Protein AF-A0A8H9MXB7-F1 (afdb_monomer_lite)

Sequence (179 aa):
MYMSFLITLLVIATSSWVAYDALKNKMGNPKSDSPTPFKIAFGCLVLWVLIFPYYLFKRSKFIESAKQVPMEEKPEKGFIYAFVLLSTLFIGLSLRQVVVGDLPKCDSTEVVELVKSIASENSVNEFAFSGAVQKAYDTASETRFCRVEWSSQYDSGILNFKVEWYSDAKERFFVEFMQ

Secondary structure (DSSP, 8-state):
-HHHHHHHHHHHHHHHHHHHHHHHTT---TTSSPPPHHHHHHHHHHSHHHHHHHHHHHHHHHHHHHHHS---SPPPHHHHHHHHHHHHHHHHHHHHHHHH-PPPPTTSHHHHHHHHHHHHHT-SS--EEEEEEEEEEETTTTEEEEEEEEE-SS-EEEEEEEEEESSTT-S-EEEEE--

Organism: Vibrio parahaemolyticus (NCBI:txid670)

Foldseek 3Di:
DVVLLVVLVVLLVLLVVQLVLCVVLQFPDPVFPANHSLVLSVCCNPVVVPSSVVCVVCVVVNSVRCVVPGHPDDDDVVSVVVSVVVSVVSNVVVVCDVVLDQFDAQPDPVNVVQVLVVVVVVDPFRKDKDDKDWPDADPVQRKTWIKIWIDTPPDIDIWIKIKHQPDPSNPDIHIGTDD

Radius of gyration: 26.71 Å; chains: 1; bounding box: 58×26×72 Å

pLDDT: mean 88.19, std 8.14, range [58.0, 97.62]

Structure (mmCIF, N/CA/C/O backbone):
data_AF-A0A8H9MXB7-F1
#
_entry.id   AF-A0A8H9MXB7-F1
#
loop_
_atom_site.group_PDB
_atom_site.id
_atom_site.type_symbol
_atom_site.label_atom_id
_atom_site.label_alt_id
_atom_site.label_comp_id
_atom_site.label_asym_id
_atom_site.label_entity_id
_atom_site.label_seq_id
_atom_site.pdbx_PDB_ins_code
_atom_site.Cartn_x
_atom_site.Cartn_y
_atom_site.Cartn_z
_atom_site.occupancy
_atom_site.B_iso_or_equiv
_atom_site.auth_seq_id
_atom_site.auth_comp_id
_atom_site.auth_asym_id
_atom_site.auth_atom_id
_atom_site.pdbx_PDB_model_num
ATOM 1 N N . MET A 1 1 ? 6.479 3.118 -4.506 1.00 58.00 1 MET A N 1
ATOM 2 C CA . MET A 1 1 ? 7.018 2.037 -3.655 1.00 58.00 1 MET A CA 1
ATOM 3 C C . MET A 1 1 ? 6.985 2.353 -2.152 1.00 58.00 1 MET A C 1
ATOM 5 O O . MET A 1 1 ? 6.139 1.796 -1.467 1.00 58.00 1 MET A O 1
ATOM 9 N N . TYR A 1 2 ? 7.781 3.300 -1.627 1.00 75.69 2 TYR A N 1
ATOM 10 C CA . TYR A 1 2 ? 7.730 3.675 -0.195 1.00 75.69 2 TYR A CA 1
ATOM 11 C C . TYR A 1 2 ? 6.377 4.222 0.256 1.00 75.69 2 TYR A C 1
ATOM 13 O O . TYR A 1 2 ? 5.948 3.956 1.370 1.00 75.69 2 TYR A O 1
ATOM 21 N N . MET A 1 3 ? 5.682 4.957 -0.615 1.00 81.44 3 MET A N 1
ATOM 22 C CA . MET A 1 3 ? 4.405 5.579 -0.270 1.00 81.44 3 MET A CA 1
ATOM 23 C C . MET A 1 3 ? 3.352 4.550 0.174 1.00 81.44 3 MET A C 1
ATOM 25 O O . MET A 1 3 ? 2.735 4.746 1.212 1.00 81.44 3 MET A O 1
ATOM 29 N N . SER A 1 4 ? 3.202 3.423 -0.531 1.00 83.56 4 SER A N 1
ATOM 30 C CA . SER A 1 4 ? 2.262 2.350 -0.159 1.00 83.56 4 SER A CA 1
ATOM 31 C C . SER A 1 4 ? 2.625 1.689 1.174 1.00 83.56 4 SER A C 1
ATOM 33 O O . SER A 1 4 ? 1.750 1.415 1.995 1.00 83.56 4 SER A O 1
ATOM 35 N N . PHE A 1 5 ? 3.920 1.477 1.425 1.00 87.69 5 PHE A N 1
ATOM 36 C CA . PHE A 1 5 ? 4.412 0.945 2.696 1.00 87.69 5 PHE A CA 1
ATOM 37 C C . PHE A 1 5 ? 4.183 1.927 3.857 1.00 87.69 5 PHE A C 1
ATOM 39 O O . PHE A 1 5 ? 3.650 1.542 4.894 1.00 87.69 5 PHE A O 1
ATOM 46 N N . LEU A 1 6 ? 4.489 3.214 3.664 1.00 91.12 6 LEU A N 1
ATOM 47 C CA . LEU A 1 6 ? 4.242 4.275 4.646 1.00 91.12 6 LEU A CA 1
ATOM 48 C C . LEU A 1 6 ? 2.748 4.457 4.934 1.00 91.12 6 LEU A C 1
ATOM 50 O O . LEU A 1 6 ? 2.367 4.592 6.095 1.00 91.12 6 LEU A O 1
ATOM 54 N N . ILE A 1 7 ? 1.898 4.411 3.902 1.00 92.81 7 ILE A N 1
ATOM 55 C CA . ILE A 1 7 ? 0.437 4.426 4.061 1.00 92.81 7 ILE A CA 1
ATOM 56 C C . ILE A 1 7 ? -0.004 3.220 4.892 1.00 92.81 7 ILE A C 1
ATOM 58 O O . ILE A 1 7 ? -0.779 3.385 5.827 1.00 92.81 7 ILE A O 1
ATOM 62 N N . THR A 1 8 ? 0.525 2.027 4.619 1.00 94.31 8 THR A N 1
ATOM 63 C CA . THR A 1 8 ? 0.185 0.812 5.377 1.00 94.31 8 THR A CA 1
ATOM 64 C C . THR A 1 8 ? 0.565 0.938 6.852 1.00 94.31 8 THR A C 1
ATOM 66 O O . THR A 1 8 ? -0.257 0.659 7.726 1.00 94.31 8 THR A O 1
ATOM 69 N N . LEU A 1 9 ? 1.768 1.439 7.154 1.00 95.06 9 LEU A N 1
ATOM 70 C CA . LEU A 1 9 ? 2.183 1.715 8.532 1.00 95.06 9 LEU A CA 1
ATOM 71 C C . LEU A 1 9 ? 1.274 2.748 9.207 1.00 95.06 9 LEU A C 1
ATOM 73 O O . LEU A 1 9 ? 0.889 2.565 10.361 1.00 95.06 9 LEU A O 1
ATOM 77 N N . LEU A 1 10 ? 0.893 3.806 8.490 1.00 96.62 10 LEU A N 1
ATOM 78 C CA . LEU A 1 10 ? -0.006 4.839 8.996 1.00 96.62 10 LEU A CA 1
ATOM 79 C C . LEU A 1 10 ? -1.408 4.288 9.290 1.00 96.62 10 LEU A C 1
ATOM 81 O O . LEU A 1 10 ? -1.974 4.581 10.346 1.00 96.62 10 LEU A O 1
ATOM 85 N N . VAL A 1 11 ? -1.959 3.453 8.408 1.00 97.06 11 VAL A N 1
ATOM 86 C CA . VAL A 1 11 ? -3.256 2.788 8.606 1.00 97.06 11 VAL A CA 1
ATOM 87 C C . VAL A 1 11 ? -3.211 1.884 9.839 1.00 97.06 11 VAL A C 1
ATOM 89 O O . VAL A 1 11 ? -4.106 1.955 10.682 1.00 97.06 11 VAL A O 1
ATOM 92 N N . ILE A 1 12 ? -2.156 1.083 10.005 1.00 96.81 12 ILE A N 1
ATOM 93 C CA . ILE A 1 12 ? -2.002 0.196 11.168 1.00 96.81 12 ILE A CA 1
ATOM 94 C C . ILE A 1 12 ? -1.828 1.006 12.456 1.00 96.81 12 ILE A C 1
ATOM 96 O O . ILE A 1 12 ? -2.475 0.703 13.461 1.00 96.81 12 ILE A O 1
ATOM 100 N N . ALA A 1 13 ? -1.003 2.056 12.438 1.00 97.25 13 ALA A N 1
ATOM 101 C CA . ALA A 1 13 ? -0.766 2.914 13.595 1.00 97.25 13 ALA A CA 1
ATOM 102 C C . ALA A 1 13 ? -2.050 3.629 14.038 1.00 97.25 13 ALA A C 1
ATOM 104 O O . ALA A 1 13 ? -2.403 3.597 15.216 1.00 97.25 13 ALA A O 1
ATOM 105 N N . THR A 1 14 ? -2.792 4.217 13.096 1.00 97.44 14 THR A N 1
ATOM 106 C CA . THR A 1 14 ? -4.061 4.902 13.389 1.00 97.44 14 THR A CA 1
ATOM 107 C C . THR A 1 14 ? -5.153 3.928 13.829 1.00 97.44 14 THR A C 1
ATOM 109 O O . THR A 1 14 ? -5.872 4.220 14.781 1.00 97.44 14 THR A O 1
ATOM 112 N N . SER A 1 15 ? -5.235 2.734 13.239 1.00 97.12 15 SER A N 1
ATOM 113 C CA . SER A 1 15 ? -6.176 1.688 13.674 1.00 97.12 15 SER A CA 1
ATOM 114 C C . SER A 1 15 ? -5.852 1.171 15.080 1.00 97.12 15 SER A C 1
ATOM 116 O O . SER A 1 15 ? -6.748 1.007 15.908 1.00 97.12 15 SER A O 1
ATOM 118 N N . SER A 1 16 ? -4.566 0.985 15.389 1.00 96.38 16 SER A N 1
ATOM 119 C CA . SER A 1 16 ? -4.102 0.602 16.730 1.00 96.38 16 SER A CA 1
ATOM 120 C C . SER A 1 16 ? -4.376 1.703 17.754 1.00 96.38 16 SER A C 1
ATOM 122 O O . SER A 1 16 ? -4.806 1.425 18.874 1.00 96.38 16 SER A O 1
ATOM 124 N N . TRP A 1 17 ? -4.192 2.965 17.360 1.00 97.62 17 TRP A N 1
ATOM 125 C CA . TRP A 1 17 ? -4.550 4.115 18.182 1.00 97.62 17 TRP A CA 1
ATOM 126 C C . TRP A 1 17 ? -6.052 4.155 18.480 1.00 97.62 17 TRP A C 1
ATOM 128 O O . TRP A 1 17 ? -6.421 4.390 19.626 1.00 97.62 17 TRP A O 1
ATOM 138 N N . VAL A 1 18 ? -6.916 3.851 17.505 1.00 96.88 18 VAL A N 1
ATOM 139 C CA . VAL A 1 18 ? -8.369 3.737 17.724 1.00 96.88 18 VAL A CA 1
ATOM 140 C C . VAL A 1 18 ? -8.694 2.639 18.742 1.00 96.88 18 VAL A C 1
ATOM 142 O O . VAL A 1 18 ? -9.496 2.876 19.645 1.00 96.88 18 VAL A O 1
ATOM 145 N N . ALA A 1 19 ? -8.052 1.467 18.661 1.00 95.06 19 ALA A N 1
ATOM 146 C CA . ALA A 1 19 ? -8.237 0.410 19.662 1.00 95.06 19 ALA A CA 1
ATOM 147 C C . ALA A 1 19 ? -7.839 0.890 21.066 1.00 95.06 19 ALA A C 1
ATOM 149 O O . ALA A 1 19 ? -8.589 0.710 22.025 1.00 95.06 19 ALA A O 1
ATOM 150 N N . TYR A 1 20 ? -6.673 1.531 21.183 1.00 95.44 20 TYR A N 1
ATOM 151 C CA . TYR A 1 20 ? -6.184 2.087 22.442 1.00 95.44 20 TYR A CA 1
ATOM 152 C C . TYR A 1 20 ? -7.113 3.176 22.998 1.00 95.44 20 TYR A C 1
ATOM 154 O O . TYR A 1 20 ? -7.439 3.156 24.184 1.00 95.44 20 TYR A O 1
ATOM 162 N N . ASP A 1 21 ? -7.574 4.101 22.157 1.00 95.94 21 ASP A N 1
ATOM 163 C CA . ASP A 1 21 ? -8.487 5.179 22.540 1.00 95.94 21 ASP A CA 1
ATOM 164 C C . ASP A 1 21 ? -9.830 4.621 23.029 1.00 95.94 21 ASP A C 1
ATOM 166 O O . ASP A 1 21 ? -10.322 5.022 24.085 1.00 95.94 21 ASP A O 1
ATOM 170 N N . ALA A 1 22 ? -10.390 3.633 22.331 1.00 93.81 22 ALA A N 1
ATOM 171 C CA . ALA A 1 22 ? -11.630 2.984 22.735 1.00 93.81 22 ALA A CA 1
ATOM 172 C C . ALA A 1 22 ? -11.479 2.193 24.052 1.00 93.81 22 ALA A C 1
ATOM 174 O O . ALA A 1 22 ? -12.348 2.286 24.921 1.00 93.81 22 ALA A O 1
ATOM 175 N N . LEU A 1 23 ? -10.356 1.487 24.253 1.00 92.75 23 LEU A N 1
ATOM 176 C CA . LEU A 1 23 ? -10.046 0.798 25.515 1.00 92.75 23 LEU A CA 1
ATOM 177 C C . LEU A 1 23 ? -9.873 1.781 26.679 1.00 92.75 23 LEU A C 1
ATOM 179 O O . LEU A 1 23 ? -10.446 1.580 27.749 1.00 92.75 23 LEU A O 1
ATOM 183 N N . LYS A 1 24 ? -9.125 2.870 26.470 1.00 94.12 24 LYS A N 1
ATOM 184 C CA . LYS A 1 24 ? -8.892 3.911 27.481 1.00 94.12 24 LYS A CA 1
ATOM 185 C C . LYS A 1 24 ? -10.199 4.563 27.938 1.00 94.12 24 LYS A C 1
ATOM 187 O O . LYS A 1 24 ? -10.345 4.878 29.116 1.00 94.12 24 LYS A O 1
ATOM 192 N N . ASN A 1 25 ? -11.146 4.745 27.020 1.00 93.44 25 ASN A N 1
ATOM 193 C CA . ASN A 1 25 ? -12.459 5.323 27.305 1.00 93.44 25 ASN A CA 1
ATOM 194 C C . ASN A 1 25 ? -13.533 4.277 27.661 1.00 93.44 25 ASN A C 1
ATOM 196 O O . ASN A 1 25 ? -14.700 4.639 27.769 1.00 93.44 25 ASN A O 1
ATOM 200 N N . LYS A 1 26 ? -13.158 3.003 27.865 1.00 91.94 26 LYS A N 1
ATOM 201 C CA . LYS A 1 26 ? -14.065 1.900 28.241 1.00 91.94 26 LYS A CA 1
ATOM 202 C C . LYS A 1 26 ? -15.272 1.732 27.298 1.00 91.94 26 LYS A C 1
ATOM 204 O O . LYS A 1 26 ? -16.373 1.427 27.756 1.00 91.94 26 LYS A O 1
ATOM 209 N N . MET A 1 27 ? -15.078 1.941 25.994 1.00 91.31 27 MET A N 1
ATOM 210 C CA . MET A 1 27 ? -16.113 1.721 24.973 1.00 91.31 27 MET A CA 1
ATOM 211 C C . MET A 1 27 ? -16.386 0.230 24.767 1.00 91.31 27 MET A C 1
ATOM 213 O O . MET A 1 27 ? -15.499 -0.585 25.005 1.00 91.31 27 MET A O 1
ATOM 217 N N . GLY A 1 28 ? -17.566 -0.115 24.245 1.00 87.88 28 GLY A N 1
ATOM 218 C CA . GLY A 1 28 ? -17.892 -1.473 23.802 1.00 87.88 28 GLY A CA 1
ATOM 219 C C . GLY A 1 28 ? -18.852 -2.249 24.694 1.00 87.88 28 GLY A C 1
ATOM 220 O O . GLY A 1 28 ? -18.989 -3.457 24.504 1.00 87.88 28 GLY A O 1
ATOM 221 N N . ASN A 1 29 ? -19.523 -1.586 25.642 1.00 87.69 29 ASN A N 1
ATOM 222 C CA . ASN A 1 29 ? -20.590 -2.222 26.408 1.00 87.69 29 ASN A CA 1
ATOM 223 C C . ASN A 1 29 ? -21.800 -2.497 25.486 1.00 87.69 29 ASN A C 1
ATOM 225 O O . ASN A 1 29 ? -22.272 -1.547 24.856 1.00 87.69 29 ASN A O 1
ATOM 229 N N . PRO A 1 30 ? -22.351 -3.729 25.434 1.00 84.31 30 PRO A N 1
ATOM 230 C CA . PRO A 1 30 ? -23.501 -4.068 24.584 1.00 84.31 30 PRO A CA 1
ATOM 231 C C . PRO A 1 30 ? -24.767 -3.240 24.844 1.00 84.31 30 PRO A C 1
ATOM 233 O O . PRO A 1 30 ? -25.632 -3.155 23.978 1.00 84.31 30 PRO A O 1
ATOM 236 N N . LYS A 1 31 ? -24.892 -2.642 26.036 1.00 84.81 31 LYS A N 1
ATOM 237 C CA . LYS A 1 31 ? -26.008 -1.763 26.421 1.00 84.81 31 LYS A CA 1
ATOM 238 C C . LYS A 1 31 ? -25.766 -0.288 26.070 1.00 84.81 31 LYS A C 1
ATOM 240 O O . LYS A 1 31 ? -26.622 0.545 26.348 1.00 84.81 31 LYS A O 1
ATOM 245 N N . SER A 1 32 ? -24.607 0.044 25.502 1.00 85.69 32 SER A N 1
ATOM 246 C CA . SER A 1 32 ? -24.237 1.394 25.066 1.00 85.69 32 SER A CA 1
ATOM 247 C C . SER A 1 32 ? -24.181 1.472 23.539 1.00 85.69 32 SER A C 1
ATOM 249 O O . SER A 1 32 ? -23.795 0.505 22.890 1.00 85.69 32 SER A O 1
ATOM 251 N N . ASP A 1 33 ? -24.452 2.644 22.962 1.00 86.50 33 ASP A N 1
ATOM 252 C CA . ASP A 1 33 ? -24.255 2.913 21.522 1.00 86.50 33 ASP A CA 1
ATOM 253 C C . ASP A 1 33 ? -22.766 3.144 21.158 1.00 86.50 33 ASP A C 1
ATOM 255 O O . ASP A 1 33 ? -22.429 3.823 20.188 1.00 86.50 33 ASP A O 1
ATOM 259 N N . SER A 1 34 ? -21.835 2.626 21.971 1.00 89.12 34 SER A N 1
ATOM 260 C CA . SER A 1 34 ? -20.394 2.736 21.722 1.00 89.12 34 SER A CA 1
ATOM 261 C C . SER A 1 34 ? -19.859 1.457 21.068 1.00 89.12 34 SER A C 1
ATOM 263 O O . SER A 1 34 ? -20.175 0.349 21.512 1.00 89.12 34 SER A O 1
ATOM 265 N N . PRO A 1 35 ? -19.039 1.564 20.009 1.00 90.56 35 PRO A N 1
ATOM 266 C CA . PRO A 1 35 ? -18.536 0.390 19.316 1.00 90.56 35 PRO A CA 1
ATOM 267 C C . PRO A 1 35 ? -17.507 -0.362 20.166 1.00 90.56 35 PRO A C 1
ATOM 269 O O . PRO A 1 35 ? -16.760 0.223 20.950 1.00 90.56 35 PRO A O 1
ATOM 272 N N . THR A 1 36 ? -17.410 -1.677 19.963 1.00 91.06 36 THR A N 1
ATOM 273 C CA . THR A 1 36 ? -16.372 -2.492 20.606 1.00 91.06 36 THR A CA 1
ATOM 274 C C . THR A 1 36 ? -14.977 -2.080 20.105 1.00 91.06 36 THR A C 1
ATOM 276 O O . THR A 1 36 ? -14.791 -2.020 18.885 1.00 91.06 36 THR A O 1
ATOM 279 N N . PRO A 1 37 ? -13.974 -1.885 20.990 1.00 91.56 37 PRO A N 1
ATOM 280 C CA . PRO A 1 37 ? -12.663 -1.332 20.636 1.00 91.56 37 PRO A CA 1
ATOM 281 C C . PRO A 1 37 ? -11.979 -2.003 19.441 1.00 91.56 37 PRO A C 1
ATOM 283 O O . PRO A 1 37 ? -11.560 -1.339 18.496 1.00 91.56 37 PRO A O 1
ATOM 286 N N . PHE A 1 38 ? -11.919 -3.336 19.436 1.00 90.38 38 PHE A N 1
ATOM 287 C CA . PHE A 1 38 ? -11.257 -4.072 18.357 1.00 90.38 38 PHE A CA 1
ATOM 288 C C . PHE A 1 38 ? -12.118 -4.223 17.102 1.00 90.38 38 PHE A C 1
ATOM 290 O O . PHE A 1 38 ? -11.564 -4.358 16.018 1.00 90.38 38 PHE A O 1
ATOM 297 N N . LYS A 1 39 ? -13.452 -4.133 17.201 1.00 91.19 39 LYS A N 1
ATOM 298 C CA . LYS A 1 39 ? -14.323 -4.143 16.014 1.00 91.19 39 LYS A CA 1
ATOM 299 C C . LYS A 1 39 ? -14.169 -2.852 15.217 1.00 91.19 39 LYS A C 1
ATOM 301 O O . LYS A 1 39 ? -14.039 -2.902 13.998 1.00 91.19 39 LYS A O 1
ATOM 306 N N . ILE A 1 40 ? -14.132 -1.705 15.899 1.00 93.69 40 ILE A N 1
ATOM 307 C CA . ILE A 1 40 ? -13.931 -0.419 15.224 1.00 93.69 40 ILE A CA 1
ATOM 308 C C . ILE A 1 40 ? -12.502 -0.275 14.696 1.00 93.69 40 ILE A C 1
ATOM 310 O O . ILE A 1 40 ? -12.325 0.162 13.564 1.00 93.69 40 ILE A O 1
ATOM 314 N N . ALA A 1 41 ? -11.494 -0.734 15.443 1.00 94.50 41 ALA A N 1
ATOM 315 C CA . ALA A 1 41 ? -10.114 -0.768 14.964 1.00 94.50 41 ALA A CA 1
ATOM 316 C C . ALA A 1 41 ? -9.935 -1.688 13.747 1.00 94.50 41 ALA A C 1
ATOM 318 O O . ALA A 1 41 ? -9.249 -1.324 12.797 1.00 94.50 41 ALA A O 1
ATOM 319 N N . PHE A 1 42 ? -10.593 -2.850 13.735 1.00 93.56 42 PHE A N 1
ATOM 320 C CA . PHE A 1 42 ? -10.617 -3.735 12.572 1.00 93.56 42 PHE A CA 1
ATOM 321 C C . PHE A 1 42 ? -11.298 -3.070 11.368 1.00 93.56 42 PHE A C 1
ATOM 323 O O . PHE A 1 42 ? -10.781 -3.128 10.255 1.00 93.56 42 PHE A O 1
ATOM 330 N N . GLY A 1 43 ? -12.411 -2.365 11.592 1.00 93.75 43 GLY A N 1
ATOM 331 C CA . GLY A 1 43 ? -13.055 -1.556 10.558 1.00 93.75 43 GLY A CA 1
ATOM 332 C C . GLY A 1 43 ? -12.127 -0.475 9.991 1.00 93.75 43 GLY A C 1
ATOM 333 O O . GLY A 1 43 ? -12.062 -0.314 8.774 1.00 93.75 43 GLY A O 1
ATOM 334 N N . CYS A 1 44 ? -11.360 0.213 10.843 1.00 96.06 44 CYS A N 1
ATOM 335 C CA . CYS A 1 44 ? -10.336 1.172 10.415 1.00 96.06 44 CYS A CA 1
ATOM 336 C C . CYS A 1 44 ? -9.207 0.512 9.613 1.00 96.06 44 CYS A C 1
ATOM 338 O O . CYS A 1 44 ? -8.695 1.129 8.686 1.00 96.06 44 CYS A O 1
ATOM 340 N N . LEU A 1 45 ? -8.834 -0.728 9.937 1.00 94.88 45 LEU A N 1
ATOM 341 C CA . LEU A 1 45 ? -7.774 -1.449 9.233 1.00 94.88 45 LEU A CA 1
ATOM 342 C C . LEU A 1 45 ? -8.204 -1.855 7.814 1.00 94.88 45 LEU A C 1
ATOM 344 O O . LEU A 1 45 ? -7.411 -1.750 6.885 1.00 94.88 45 LEU A O 1
ATOM 348 N N . VAL A 1 46 ? -9.455 -2.296 7.640 1.00 93.94 46 VAL A N 1
ATOM 349 C CA . VAL A 1 46 ? -9.966 -2.802 6.350 1.00 93.94 46 VAL A CA 1
ATOM 350 C C . VAL A 1 46 ? -10.531 -1.687 5.464 1.00 93.94 46 VAL A C 1
ATOM 352 O O . VAL A 1 46 ? -10.326 -1.692 4.255 1.00 93.94 46 VAL A O 1
ATOM 355 N N . LEU A 1 47 ? -11.246 -0.724 6.049 1.00 95.44 47 LEU A N 1
ATOM 356 C CA . LEU A 1 47 ? -11.955 0.345 5.337 1.00 95.44 47 LEU A CA 1
ATOM 357 C C . LEU A 1 47 ? -11.549 1.717 5.878 1.00 95.44 47 LEU A C 1
ATOM 359 O O . LEU A 1 47 ? -12.395 2.541 6.236 1.00 95.44 47 LEU A O 1
ATOM 363 N N . TRP A 1 48 ? -10.239 1.958 5.930 1.00 96.06 48 TRP A N 1
ATOM 364 C CA . TRP A 1 48 ? -9.649 3.140 6.560 1.00 96.06 48 TRP A CA 1
ATOM 365 C C . TRP A 1 48 ? -10.291 4.457 6.113 1.00 96.06 48 TRP A C 1
ATOM 367 O O . TRP A 1 48 ? -10.713 5.246 6.953 1.00 96.06 48 TRP A O 1
ATOM 377 N N . VAL A 1 49 ? -10.468 4.651 4.802 1.00 96.56 49 VAL A N 1
ATOM 378 C CA . VAL A 1 49 ? -11.013 5.891 4.214 1.00 96.56 49 VAL A CA 1
ATOM 379 C C . VAL A 1 49 ? -12.430 6.215 4.707 1.00 96.56 49 VAL A C 1
ATOM 381 O O . VAL A 1 49 ? -12.796 7.382 4.780 1.00 96.56 49 VAL A O 1
ATOM 384 N N . LEU A 1 50 ? -13.229 5.207 5.068 1.00 97.00 50 LEU A N 1
ATOM 385 C CA . LEU A 1 50 ? -14.613 5.401 5.510 1.00 97.00 50 LEU A CA 1
ATOM 386 C C . LEU A 1 50 ? -14.730 5.366 7.035 1.00 97.00 50 LEU A C 1
ATOM 388 O O . LEU A 1 50 ? -15.331 6.252 7.644 1.00 97.00 50 LEU A O 1
ATOM 392 N N . ILE A 1 51 ? -14.150 4.343 7.662 1.00 97.00 51 ILE A N 1
ATOM 393 C CA . ILE A 1 51 ? -14.375 4.047 9.077 1.00 97.00 51 ILE A CA 1
ATOM 394 C C . ILE A 1 51 ? -13.547 4.956 9.982 1.00 97.00 51 ILE A C 1
ATOM 396 O O . ILE A 1 51 ? -14.052 5.381 11.020 1.00 97.00 51 ILE A O 1
ATOM 400 N N . PHE A 1 52 ? -12.316 5.308 9.598 1.00 97.00 52 PHE A N 1
ATOM 401 C CA . PHE A 1 52 ? -11.478 6.168 10.432 1.00 97.00 52 PHE A CA 1
ATOM 402 C C . PHE A 1 52 ? -12.045 7.598 10.543 1.00 97.00 52 PHE A C 1
ATOM 404 O O . PHE A 1 52 ? -12.234 8.061 11.672 1.00 97.00 52 PHE A O 1
ATOM 411 N N . PRO A 1 53 ? -12.446 8.283 9.450 1.00 97.56 53 PRO A N 1
ATOM 412 C CA . PRO A 1 53 ? -13.125 9.576 9.560 1.00 97.56 53 PRO A CA 1
ATOM 413 C C . PRO A 1 53 ? -14.463 9.490 10.297 1.00 97.56 53 PRO A C 1
ATOM 415 O O . PRO A 1 53 ? -14.764 10.353 11.123 1.00 97.56 53 PRO A O 1
ATOM 418 N N . TYR A 1 54 ? -15.249 8.434 10.055 1.00 96.75 54 TYR A N 1
ATOM 419 C CA . TYR A 1 54 ? -16.500 8.200 10.780 1.00 96.75 54 TYR A CA 1
ATOM 420 C C . TYR A 1 54 ? -16.271 8.082 12.292 1.00 96.75 54 TYR A C 1
ATOM 422 O O . TYR A 1 54 ? -16.991 8.703 13.080 1.00 96.75 54 TYR A O 1
ATOM 430 N N . TYR A 1 55 ? -15.244 7.329 12.702 1.00 96.25 55 TYR A N 1
ATOM 431 C CA . TYR A 1 55 ? -14.849 7.212 14.100 1.00 96.25 55 TYR A CA 1
ATOM 432 C C . TYR A 1 55 ? -14.492 8.576 14.684 1.00 96.25 55 TYR A C 1
ATOM 434 O O . TYR A 1 55 ? -15.039 8.943 15.721 1.00 96.25 55 TYR A O 1
ATOM 442 N N . LEU A 1 56 ? -13.634 9.349 14.009 1.00 96.94 56 LEU A N 1
ATOM 443 C CA . LEU A 1 56 ? -13.230 10.677 14.476 1.00 96.94 56 LEU A CA 1
ATOM 444 C C . LEU A 1 56 ? -14.431 11.615 14.644 1.00 96.94 56 LEU A C 1
ATOM 446 O O . LEU A 1 56 ? -14.529 12.298 15.662 1.00 96.94 56 LEU A O 1
ATOM 450 N N . PHE A 1 57 ? -15.371 11.598 13.697 1.00 97.19 57 PHE A N 1
ATOM 451 C CA . PHE A 1 57 ? -16.572 12.429 13.745 1.00 97.19 57 PHE A CA 1
ATOM 452 C C . PHE A 1 57 ? -17.496 12.074 14.920 1.00 97.19 57 PHE A C 1
ATOM 454 O O . PHE A 1 57 ? -18.018 12.964 15.591 1.00 97.19 57 PHE A O 1
ATOM 461 N N . LYS A 1 58 ? -17.697 10.779 15.202 1.00 95.81 58 LYS A N 1
ATOM 462 C CA . LYS A 1 58 ? -18.571 10.318 16.297 1.00 95.81 58 LYS A CA 1
ATOM 463 C C . LYS A 1 58 ? -17.861 10.088 17.632 1.00 95.81 58 LYS A C 1
ATOM 465 O O . LYS A 1 58 ? -18.526 9.766 18.617 1.00 95.81 58 LYS A O 1
ATOM 470 N N . ARG A 1 59 ? -16.54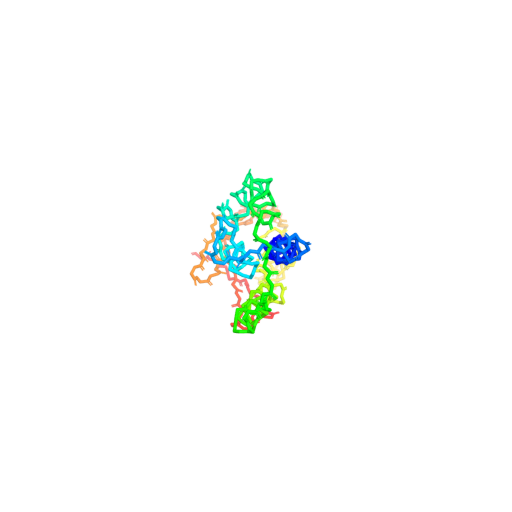4 10.284 17.699 1.00 95.38 59 ARG A N 1
ATOM 471 C CA . ARG A 1 59 ? -15.715 9.964 18.867 1.00 95.38 59 ARG A CA 1
ATOM 472 C C . ARG A 1 59 ? -16.263 10.541 20.171 1.00 95.38 59 ARG A C 1
ATOM 474 O O . ARG A 1 59 ? -16.345 9.817 21.157 1.00 95.38 59 ARG A O 1
ATOM 481 N N . SER A 1 60 ? -16.652 11.817 20.189 1.00 94.75 60 SER A N 1
ATOM 482 C CA . SER A 1 60 ? -17.200 12.467 21.390 1.00 94.75 60 SER A CA 1
ATOM 483 C C . SER A 1 60 ? -18.461 11.768 21.896 1.00 94.75 60 SER A C 1
ATOM 485 O O . SER A 1 60 ? -18.530 11.416 23.072 1.00 94.75 60 SER A O 1
ATOM 487 N N . LYS A 1 61 ? -19.401 11.472 20.991 1.00 94.12 61 LYS A N 1
ATOM 488 C CA . LYS A 1 61 ? -20.644 10.757 21.307 1.00 94.12 61 LYS A CA 1
ATOM 489 C C . LYS A 1 61 ? -20.365 9.359 21.853 1.00 94.12 61 LYS A C 1
ATOM 491 O O . LYS A 1 61 ? -20.941 8.984 22.864 1.00 94.12 61 LYS A O 1
ATOM 496 N N . PHE A 1 62 ? -19.435 8.615 21.250 1.00 93.75 62 PHE A N 1
ATOM 497 C CA . PHE A 1 62 ? -19.064 7.285 21.747 1.00 93.75 62 PHE A CA 1
ATOM 498 C C . PHE A 1 62 ? -18.464 7.328 23.155 1.00 93.75 62 PHE A C 1
ATOM 500 O O . PHE A 1 62 ? -18.789 6.476 23.979 1.00 93.75 62 PHE A O 1
ATOM 507 N N . ILE A 1 63 ? -17.625 8.327 23.450 1.00 93.44 63 ILE A N 1
ATOM 508 C CA . ILE A 1 63 ? -17.061 8.527 24.792 1.00 93.44 63 ILE A CA 1
ATOM 509 C C . ILE A 1 63 ? -18.169 8.864 25.798 1.00 93.44 63 ILE A C 1
ATOM 511 O O . ILE A 1 63 ? -18.168 8.336 26.907 1.00 93.44 63 ILE A O 1
ATOM 515 N N . GLU A 1 64 ? -19.118 9.728 25.437 1.00 93.94 64 GLU A N 1
ATOM 516 C CA . GLU A 1 64 ? -20.258 10.072 26.296 1.00 93.94 64 GLU A CA 1
ATOM 517 C C . GLU A 1 64 ? -21.143 8.855 26.584 1.00 93.94 64 GLU A C 1
ATOM 519 O O . GLU A 1 64 ? -21.454 8.591 27.746 1.00 93.94 64 GLU A O 1
ATOM 524 N N . SER A 1 65 ? -21.465 8.058 25.562 1.00 91.12 65 SER A N 1
ATOM 525 C CA . SER A 1 65 ? -22.209 6.805 25.724 1.00 91.12 65 SER A CA 1
ATOM 526 C C . SER A 1 65 ? -21.468 5.802 26.615 1.00 91.12 65 SER A C 1
ATOM 528 O O . SER A 1 65 ? -22.082 5.166 27.470 1.00 91.12 65 SER A O 1
ATOM 530 N N . ALA A 1 66 ? -20.144 5.690 26.473 1.00 91.75 66 ALA A N 1
ATOM 531 C CA . ALA A 1 66 ? -19.325 4.799 27.294 1.00 91.75 66 ALA A CA 1
ATOM 532 C C . ALA A 1 66 ? -19.212 5.261 28.759 1.00 91.75 66 ALA A C 1
ATOM 534 O O . ALA A 1 66 ? -19.069 4.434 29.655 1.00 91.75 66 ALA A O 1
ATOM 535 N N . LYS A 1 67 ? -19.313 6.566 29.044 1.00 91.50 67 LYS A N 1
ATOM 536 C CA . LYS A 1 67 ? -19.359 7.069 30.430 1.00 91.50 67 LYS A CA 1
ATOM 537 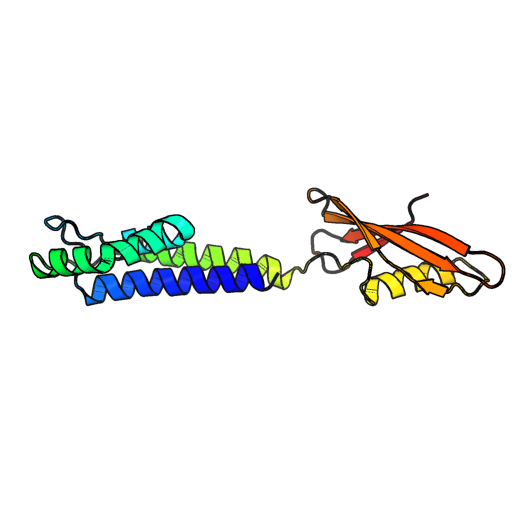C C . LYS A 1 67 ? -20.644 6.674 31.153 1.00 91.50 67 LYS A C 1
ATOM 539 O O . LYS A 1 67 ? -20.602 6.448 32.357 1.00 91.50 67 LYS A O 1
ATOM 544 N N . GLN A 1 68 ? -21.766 6.619 30.434 1.00 91.25 68 GLN A N 1
ATOM 545 C CA . GLN A 1 68 ? -23.057 6.231 31.008 1.00 91.25 68 GLN A CA 1
ATOM 546 C C . GLN A 1 68 ? -23.086 4.743 31.358 1.00 91.25 68 GLN A C 1
ATOM 548 O O . GLN A 1 68 ? -23.563 4.370 32.426 1.00 91.25 68 GLN A O 1
ATOM 553 N N . VAL A 1 69 ? -22.560 3.902 30.464 1.00 90.56 69 VAL A N 1
ATOM 554 C CA . VAL A 1 69 ? -22.505 2.452 30.659 1.00 90.56 69 VAL A CA 1
ATOM 555 C C . VAL A 1 69 ? -21.120 1.942 30.235 1.00 90.56 69 VAL A C 1
ATOM 557 O O . VAL A 1 69 ? -20.933 1.569 29.073 1.00 90.56 69 VAL A O 1
ATOM 560 N N . PRO A 1 70 ? -20.127 1.947 31.145 1.00 87.50 70 PRO A N 1
ATOM 561 C CA . PRO A 1 70 ? -18.763 1.555 30.809 1.00 87.50 70 PRO A CA 1
ATOM 562 C C . PRO A 1 70 ? -18.664 0.057 30.522 1.00 87.50 70 PRO A C 1
ATOM 564 O O . PRO A 1 70 ? -19.401 -0.760 31.073 1.00 87.50 70 PRO A O 1
ATOM 567 N N . MET A 1 71 ? -17.732 -0.325 29.653 1.00 84.06 71 MET A N 1
ATOM 568 C CA . MET A 1 71 ? -17.386 -1.727 29.431 1.00 84.06 71 MET A CA 1
ATOM 569 C C . MET A 1 71 ? -16.670 -2.294 30.666 1.00 84.06 71 MET A C 1
ATOM 571 O O . MET A 1 71 ? -15.624 -1.783 31.071 1.00 84.06 71 MET A O 1
ATOM 575 N N . GLU A 1 72 ? -17.235 -3.351 31.252 1.00 80.31 72 GLU A N 1
ATOM 576 C CA . GLU A 1 72 ? -16.634 -4.094 32.374 1.00 80.31 72 GLU A CA 1
ATOM 577 C C . GLU A 1 72 ? -15.942 -5.38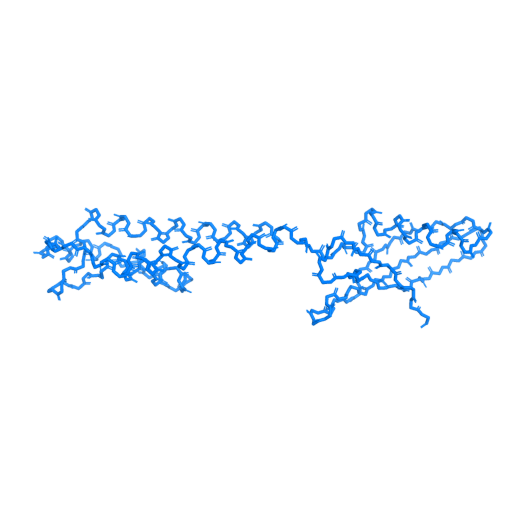3 31.916 1.00 80.31 72 GLU A C 1
ATOM 579 O O . GLU A 1 72 ? -14.976 -5.840 32.529 1.00 80.31 72 GLU A O 1
ATOM 584 N N . GLU A 1 73 ? -16.413 -5.964 30.814 1.00 76.19 73 GLU A N 1
ATOM 585 C CA . GLU A 1 73 ? -15.881 -7.214 30.290 1.00 76.19 73 GLU A CA 1
ATOM 586 C C . GLU A 1 73 ? -14.589 -6.995 29.505 1.00 76.19 73 GLU A C 1
ATOM 588 O O . GLU A 1 73 ? -14.350 -5.942 28.916 1.00 76.19 73 GLU A O 1
ATOM 593 N N . LYS A 1 74 ? -13.720 -8.008 29.496 1.00 76.00 74 LYS A N 1
ATOM 594 C CA . LYS A 1 74 ? -12.482 -7.961 28.717 1.00 76.00 74 LYS A CA 1
ATOM 595 C C . LYS A 1 74 ? -12.783 -8.137 27.226 1.00 76.00 74 LYS A C 1
ATOM 597 O O . LYS A 1 74 ? -13.681 -8.896 26.872 1.00 76.00 74 LYS A O 1
ATOM 602 N N . PRO A 1 75 ? -12.003 -7.489 26.343 1.00 77.00 75 PRO A N 1
ATOM 603 C CA . PRO A 1 75 ? -12.144 -7.678 24.908 1.00 77.00 75 PRO A CA 1
ATOM 604 C C . PRO A 1 75 ? -11.950 -9.148 24.522 1.00 77.00 75 PRO A C 1
ATOM 606 O O . PRO A 1 75 ? -11.077 -9.844 25.048 1.00 77.00 75 PRO A O 1
ATOM 609 N N . GLU A 1 76 ? -12.761 -9.604 23.572 1.00 82.00 76 GLU A N 1
ATOM 610 C CA . GLU A 1 76 ? -12.696 -10.958 23.037 1.00 82.00 76 GLU A CA 1
ATOM 611 C C . GLU A 1 76 ? -11.346 -11.199 22.345 1.00 82.00 76 GLU A C 1
ATOM 613 O O . GLU A 1 76 ? -10.946 -10.467 21.435 1.00 82.00 76 GLU A O 1
ATOM 618 N N . LYS A 1 77 ? -10.636 -12.253 22.764 1.00 86.69 77 LYS A N 1
ATOM 619 C CA . LYS A 1 77 ? -9.287 -12.558 22.261 1.00 86.69 77 LYS A CA 1
ATOM 620 C C . LYS A 1 77 ? -9.259 -12.831 20.754 1.00 86.69 77 LYS A C 1
ATOM 622 O O . LYS A 1 77 ? -8.263 -12.517 20.109 1.00 86.69 77 LYS A O 1
ATOM 627 N N . GLY A 1 78 ? -10.342 -13.373 20.188 1.00 87.81 78 GLY A N 1
ATOM 628 C CA . GLY A 1 78 ? -10.443 -13.683 18.759 1.00 87.81 78 GLY A CA 1
ATOM 629 C C . GLY A 1 78 ? -10.214 -12.460 17.868 1.00 87.81 78 GLY A C 1
ATOM 630 O O . GLY A 1 78 ? -9.409 -12.517 16.941 1.00 87.81 78 GLY A O 1
ATOM 631 N N . PHE A 1 79 ? -10.826 -11.321 18.205 1.00 85.50 79 PHE A N 1
ATOM 632 C CA . PHE A 1 79 ? -10.640 -10.075 17.453 1.00 85.50 79 PHE A CA 1
ATOM 633 C C . PHE A 1 79 ? -9.220 -9.514 17.565 1.00 85.50 79 PHE A C 1
ATOM 635 O O . PHE A 1 79 ? -8.724 -8.919 16.611 1.00 85.50 79 PHE A O 1
ATOM 642 N N . ILE A 1 80 ? -8.546 -9.731 18.696 1.00 88.44 80 ILE A N 1
ATOM 643 C CA . ILE A 1 80 ? -7.148 -9.321 18.879 1.00 88.44 80 ILE A CA 1
ATOM 644 C C . ILE A 1 80 ? -6.243 -10.144 17.960 1.00 88.44 80 ILE A C 1
ATOM 646 O O . ILE A 1 80 ? -5.458 -9.573 17.206 1.00 88.44 80 ILE A O 1
ATOM 650 N N . TYR A 1 81 ? -6.381 -11.474 17.975 1.00 92.19 81 TYR A N 1
ATOM 651 C CA . TYR A 1 81 ? -5.601 -12.347 17.095 1.00 92.19 81 TYR A CA 1
ATOM 652 C C . TYR A 1 81 ? -5.865 -12.048 15.618 1.00 92.19 81 TYR A C 1
ATOM 654 O O . TYR A 1 81 ? -4.915 -11.956 14.844 1.00 92.19 81 TYR A O 1
ATOM 662 N N . ALA A 1 82 ? -7.127 -11.820 15.239 1.00 91.69 82 ALA A N 1
ATOM 663 C CA . ALA A 1 82 ? -7.489 -11.440 13.877 1.00 91.69 82 ALA A CA 1
ATOM 664 C C . ALA A 1 82 ? -6.844 -10.110 13.457 1.00 91.69 82 ALA A C 1
ATOM 666 O O . ALA A 1 82 ? -6.290 -10.016 12.365 1.00 91.69 82 ALA A O 1
ATOM 667 N N . PHE A 1 83 ? -6.863 -9.096 14.329 1.00 92.69 83 PHE A N 1
ATOM 668 C CA . PHE A 1 83 ? -6.240 -7.800 14.059 1.00 92.69 83 PHE A CA 1
ATOM 669 C C . PHE A 1 83 ? -4.723 -7.917 13.872 1.00 92.69 83 PHE A C 1
ATOM 671 O O . PHE A 1 83 ? -4.175 -7.351 12.924 1.00 92.69 83 PHE A O 1
ATOM 678 N N . VAL A 1 84 ? -4.043 -8.667 14.745 1.00 93.75 84 VAL A N 1
ATOM 679 C CA . VAL A 1 84 ? -2.589 -8.876 14.660 1.00 93.75 84 VAL A CA 1
ATOM 680 C C . VAL A 1 84 ? -2.231 -9.638 13.387 1.00 93.75 84 VAL A C 1
ATOM 682 O O . VAL A 1 84 ? -1.384 -9.172 12.629 1.00 93.75 84 VAL A O 1
ATOM 685 N N . LEU A 1 85 ? -2.908 -10.758 13.113 1.00 95.56 85 LEU A N 1
ATOM 686 C CA . LEU A 1 85 ? -2.661 -11.579 11.927 1.00 95.56 85 LEU A CA 1
ATOM 687 C C . LEU A 1 85 ? -2.866 -10.771 10.641 1.00 95.56 85 LEU A C 1
ATOM 689 O O . LEU A 1 85 ? -2.016 -10.785 9.750 1.00 95.56 85 LEU A O 1
ATOM 693 N N . LEU A 1 86 ? -3.949 -9.998 10.569 1.00 94.56 86 LEU A N 1
ATOM 694 C CA . LEU A 1 86 ? -4.232 -9.165 9.408 1.00 94.56 86 LEU A CA 1
ATOM 695 C C . LEU A 1 86 ? -3.210 -8.029 9.252 1.00 94.56 86 LEU A C 1
ATOM 697 O O . LEU A 1 86 ? -2.738 -7.782 8.145 1.00 94.56 86 LEU A O 1
ATOM 701 N N . SER A 1 87 ? -2.801 -7.387 10.351 1.00 94.31 87 SER A N 1
ATOM 702 C CA . SER A 1 87 ? -1.748 -6.361 10.329 1.00 94.31 87 SER A CA 1
ATOM 703 C C . SER A 1 87 ? -0.418 -6.933 9.830 1.00 94.31 87 SER A C 1
ATOM 705 O O . SER A 1 87 ? 0.233 -6.320 8.985 1.00 94.31 87 SER A O 1
ATOM 707 N N . THR A 1 88 ? -0.030 -8.130 10.289 1.00 94.75 88 THR A N 1
ATOM 708 C CA . THR A 1 88 ? 1.186 -8.804 9.804 1.00 94.75 88 THR A CA 1
ATOM 709 C C . THR A 1 88 ? 1.101 -9.162 8.324 1.00 94.75 88 THR A C 1
ATOM 711 O O . THR A 1 88 ? 2.085 -8.995 7.606 1.00 94.75 88 THR A O 1
ATOM 714 N N . LEU A 1 89 ? -0.074 -9.582 7.845 1.00 94.56 89 LEU A N 1
ATOM 715 C CA . LEU A 1 89 ? -0.302 -9.868 6.432 1.00 94.56 89 LEU A CA 1
ATOM 716 C C . LEU A 1 89 ? -0.147 -8.604 5.577 1.00 94.56 89 LEU A C 1
ATOM 718 O O . LEU A 1 89 ? 0.581 -8.633 4.588 1.00 94.56 89 LEU A O 1
ATOM 722 N N . PHE A 1 90 ? -0.772 -7.489 5.971 1.00 92.81 90 PHE A N 1
ATOM 723 C CA . PHE A 1 90 ? -0.638 -6.214 5.260 1.00 92.81 90 PHE A CA 1
ATOM 724 C C . PHE A 1 90 ? 0.815 -5.741 5.204 1.00 92.81 90 PHE A C 1
ATOM 726 O O . PHE A 1 90 ? 1.299 -5.387 4.130 1.00 92.81 90 PHE A O 1
ATOM 733 N N . ILE A 1 91 ? 1.537 -5.807 6.327 1.00 93.06 91 ILE A N 1
ATOM 734 C CA . ILE A 1 91 ? 2.965 -5.470 6.367 1.00 93.06 91 ILE A CA 1
ATOM 735 C C . ILE A 1 91 ? 3.760 -6.377 5.424 1.00 93.06 91 ILE A C 1
ATOM 737 O O . ILE A 1 91 ? 4.544 -5.869 4.630 1.00 93.06 91 ILE A O 1
ATOM 741 N N . GLY A 1 92 ? 3.550 -7.696 5.468 1.00 88.44 92 GLY A N 1
ATOM 742 C CA . GLY A 1 92 ? 4.259 -8.648 4.609 1.00 88.44 92 GLY A CA 1
ATOM 743 C C . GLY A 1 92 ? 4.023 -8.398 3.117 1.00 88.44 92 GLY A C 1
ATOM 744 O O . GLY A 1 92 ? 4.974 -8.374 2.334 1.00 88.44 92 GLY A O 1
ATOM 745 N N . LEU A 1 93 ? 2.773 -8.137 2.724 1.00 87.12 93 LEU A N 1
ATOM 746 C CA . LEU A 1 93 ? 2.419 -7.801 1.342 1.00 87.12 93 LEU A CA 1
ATOM 747 C C . LEU A 1 93 ? 3.080 -6.494 0.886 1.00 87.12 93 LEU A C 1
ATOM 749 O O . LEU A 1 93 ? 3.635 -6.439 -0.211 1.00 87.12 93 LEU A O 1
ATOM 753 N N . SER A 1 94 ? 3.077 -5.458 1.728 1.00 85.44 94 SER A N 1
ATOM 754 C CA . SER A 1 94 ? 3.731 -4.187 1.405 1.00 85.44 94 SER A CA 1
ATOM 755 C C . SER A 1 94 ? 5.258 -4.284 1.401 1.00 85.44 94 SER A C 1
ATOM 757 O O . SER A 1 94 ? 5.897 -3.652 0.564 1.00 85.44 94 SER A O 1
ATOM 759 N N . LEU A 1 95 ? 5.859 -5.090 2.283 1.00 84.06 95 LEU A N 1
ATOM 760 C CA . LEU A 1 95 ? 7.306 -5.328 2.305 1.00 84.06 95 LEU A CA 1
ATOM 761 C C . LEU A 1 95 ? 7.783 -6.036 1.039 1.00 84.06 95 LEU A C 1
ATOM 763 O O . LEU A 1 95 ? 8.831 -5.670 0.513 1.00 84.06 95 LEU A O 1
ATOM 767 N N . ARG A 1 96 ? 7.007 -6.988 0.503 1.00 75.69 96 ARG A N 1
ATOM 768 C CA . ARG A 1 96 ? 7.338 -7.639 -0.773 1.00 75.69 96 ARG A CA 1
ATOM 769 C C . ARG A 1 96 ? 7.511 -6.612 -1.893 1.00 75.69 96 ARG A C 1
ATOM 771 O O . ARG A 1 96 ? 8.460 -6.718 -2.657 1.00 75.69 96 ARG A O 1
ATOM 778 N N . GLN A 1 97 ? 6.649 -5.598 -1.960 1.00 68.62 97 GLN A N 1
ATOM 779 C CA . GLN A 1 97 ? 6.774 -4.533 -2.963 1.00 68.62 97 GLN A CA 1
ATOM 780 C C . GLN A 1 97 ? 8.038 -3.689 -2.780 1.00 68.62 97 GLN A C 1
ATOM 782 O O . GLN A 1 97 ? 8.588 -3.206 -3.757 1.00 68.62 97 GLN A O 1
ATOM 787 N N . VAL A 1 98 ? 8.506 -3.506 -1.543 1.00 71.19 98 VAL A N 1
ATOM 788 C CA . VAL A 1 98 ? 9.733 -2.749 -1.263 1.00 71.19 98 VAL A CA 1
ATOM 789 C C . VAL A 1 98 ? 10.982 -3.557 -1.614 1.00 71.19 98 VAL A C 1
ATOM 791 O O . VAL A 1 98 ? 11.924 -2.995 -2.161 1.00 71.19 98 VAL A O 1
ATOM 794 N N . VAL A 1 99 ? 10.992 -4.856 -1.307 1.00 68.06 99 VAL A N 1
ATOM 795 C CA . VAL A 1 99 ? 12.160 -5.733 -1.503 1.00 68.06 99 VAL A CA 1
ATOM 796 C C . VAL A 1 99 ? 12.369 -6.090 -2.973 1.00 68.06 99 VAL A C 1
ATOM 798 O O . VAL A 1 99 ? 13.503 -6.179 -3.422 1.00 68.06 99 VAL A O 1
ATOM 801 N N . VAL A 1 100 ? 11.283 -6.298 -3.714 1.00 62.09 100 VAL A N 1
ATOM 802 C CA . VAL A 1 100 ? 11.336 -6.829 -5.081 1.00 62.09 100 VAL A CA 1
ATOM 803 C C . VAL A 1 100 ? 11.566 -5.727 -6.133 1.00 62.09 100 VAL A C 1
ATOM 805 O O . VAL A 1 100 ? 11.956 -6.025 -7.254 1.00 62.09 100 VAL A O 1
ATOM 808 N N . GLY A 1 101 ? 11.408 -4.452 -5.761 1.00 63.31 101 GLY A N 1
ATOM 809 C CA . GLY A 1 101 ? 11.683 -3.317 -6.644 1.00 63.31 101 GLY A CA 1
ATOM 810 C C . GLY A 1 101 ? 10.643 -3.120 -7.755 1.00 63.31 101 GLY A C 1
ATOM 811 O O . GLY A 1 101 ? 9.903 -4.030 -8.128 1.00 63.31 101 GLY A O 1
ATOM 812 N N . ASP A 1 102 ? 10.578 -1.897 -8.285 1.00 74.44 102 ASP A N 1
ATOM 813 C CA . ASP A 1 102 ? 9.852 -1.589 -9.521 1.00 74.44 102 ASP A CA 1
ATOM 814 C C . ASP A 1 102 ? 10.812 -1.728 -10.706 1.00 74.44 102 ASP A C 1
ATOM 816 O O . ASP A 1 102 ? 12.002 -1.427 -10.579 1.00 74.44 102 ASP A O 1
ATOM 820 N N . LEU A 1 103 ? 10.292 -2.114 -11.877 1.00 84.62 103 LEU A N 1
ATOM 821 C CA . LEU A 1 103 ? 11.099 -2.142 -13.093 1.00 84.62 103 LEU A CA 1
ATOM 822 C C . LEU A 1 103 ? 11.699 -0.739 -13.323 1.00 84.62 103 LEU A C 1
ATOM 824 O O . LEU A 1 103 ? 10.929 0.238 -13.257 1.00 84.62 103 LEU A O 1
ATOM 828 N N . PRO A 1 104 ? 13.013 -0.601 -13.587 1.00 87.62 104 PRO A N 1
ATOM 829 C CA . PRO A 1 104 ? 13.660 0.701 -13.712 1.00 87.62 104 PRO A CA 1
ATOM 830 C C . PRO A 1 104 ? 13.001 1.577 -14.777 1.00 87.62 104 PRO A C 1
ATOM 832 O O . PRO A 1 104 ? 12.455 1.085 -15.765 1.00 87.62 104 PRO A O 1
ATOM 835 N N . LYS A 1 105 ? 13.021 2.895 -14.572 1.00 89.38 105 LYS A N 1
ATOM 836 C CA . LYS A 1 105 ? 12.452 3.838 -15.543 1.00 89.38 105 LYS A CA 1
ATOM 837 C C . LYS A 1 105 ? 13.316 3.917 -16.803 1.00 89.38 105 LYS A C 1
ATOM 839 O O . LYS A 1 105 ? 14.520 3.719 -16.738 1.00 89.38 105 LYS A O 1
ATOM 844 N N . CYS A 1 106 ? 12.707 4.290 -17.928 1.00 90.12 106 CYS A N 1
ATOM 845 C CA . CYS A 1 106 ? 13.406 4.445 -19.208 1.00 90.12 106 CYS A CA 1
ATOM 846 C C . CYS A 1 106 ? 14.560 5.464 -19.162 1.00 90.12 106 CYS A C 1
ATOM 848 O O . CYS A 1 106 ? 15.515 5.335 -19.918 1.00 90.12 106 CYS A O 1
ATOM 850 N N . ASP A 1 107 ? 14.446 6.480 -18.304 1.00 90.12 107 ASP A N 1
ATOM 851 C CA . ASP A 1 107 ? 15.412 7.562 -18.105 1.00 90.12 107 ASP A CA 1
ATOM 852 C C . ASP A 1 107 ? 16.393 7.299 -16.953 1.00 90.12 107 ASP A C 1
ATOM 854 O O . ASP A 1 107 ? 17.193 8.175 -16.620 1.00 90.12 107 ASP A O 1
ATOM 858 N N . SER A 1 108 ? 16.348 6.118 -16.324 1.00 89.81 108 SER A N 1
ATOM 859 C CA . SER A 1 108 ? 17.316 5.777 -15.286 1.00 89.81 108 SER A CA 1
ATOM 860 C C . SER A 1 108 ? 18.706 5.583 -15.890 1.00 89.81 108 SER A C 1
ATOM 862 O O . SER A 1 108 ? 18.859 5.063 -16.999 1.00 89.81 108 SER A O 1
ATOM 864 N N . THR A 1 109 ? 19.734 5.971 -15.133 1.00 88.56 109 THR A N 1
ATOM 865 C CA . THR A 1 109 ? 21.136 5.817 -15.540 1.00 88.56 109 THR A CA 1
ATOM 866 C C . THR A 1 109 ? 21.445 4.376 -15.943 1.00 88.56 109 THR A C 1
ATOM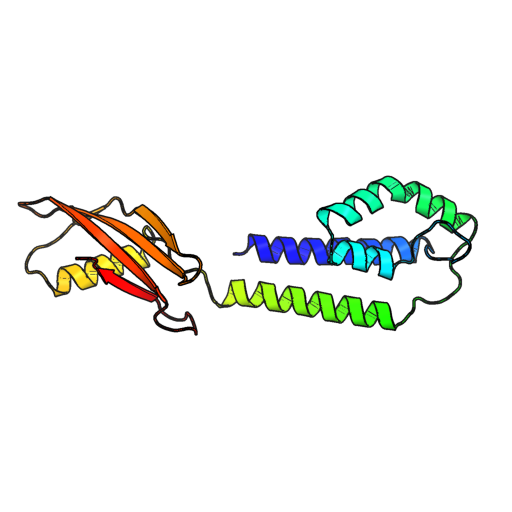 868 O O . THR A 1 109 ? 22.015 4.157 -17.002 1.00 88.56 109 THR A O 1
ATO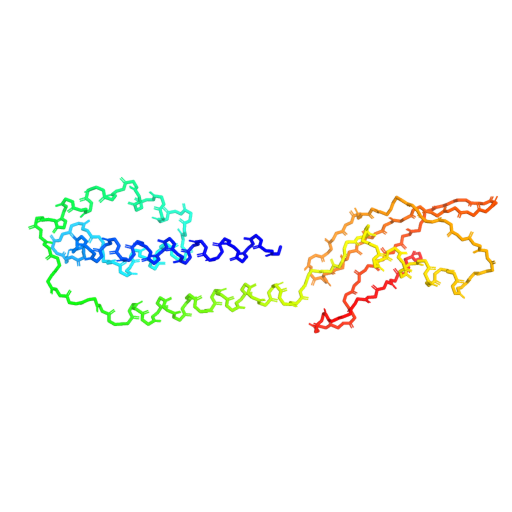M 871 N N . GLU A 1 110 ? 20.969 3.399 -15.168 1.00 89.88 110 GLU A N 1
ATOM 872 C CA . GLU A 1 110 ? 21.177 1.966 -15.415 1.00 89.88 110 GLU A CA 1
ATOM 873 C C . GLU A 1 110 ? 20.601 1.504 -16.765 1.00 89.88 110 GLU A C 1
ATOM 875 O O . GLU A 1 110 ? 21.244 0.749 -17.490 1.00 89.88 110 GLU A O 1
ATOM 880 N N . VAL A 1 111 ? 19.399 1.969 -17.133 1.00 90.25 111 VAL A N 1
ATOM 881 C CA . VAL A 1 111 ? 18.759 1.602 -18.407 1.00 90.25 111 VAL A CA 1
ATOM 882 C C . VAL A 1 111 ? 19.467 2.272 -19.577 1.00 90.25 111 VAL A C 1
ATOM 884 O O . VAL A 1 111 ? 19.736 1.621 -20.584 1.00 90.25 111 VAL A O 1
ATOM 887 N N . VAL A 1 112 ? 19.799 3.559 -19.453 1.00 89.06 112 VAL A N 1
ATOM 888 C CA . VAL A 1 112 ? 20.485 4.308 -20.515 1.00 89.06 112 VAL A CA 1
ATOM 889 C C . VAL A 1 112 ? 21.907 3.782 -20.734 1.00 89.06 112 VAL A C 1
ATOM 891 O O . VAL A 1 112 ? 22.349 3.688 -21.878 1.00 89.06 112 VAL A O 1
ATOM 894 N N . GLU A 1 113 ? 22.621 3.411 -19.672 1.00 89.69 113 GLU A N 1
ATOM 895 C CA . GLU A 1 113 ? 23.941 2.778 -19.760 1.00 89.69 113 GLU A CA 1
ATOM 896 C C . GLU A 1 113 ? 23.870 1.390 -20.398 1.00 89.69 113 GLU A C 1
ATOM 898 O O . GLU A 1 113 ? 24.698 1.085 -21.254 1.00 89.69 113 GLU A O 1
ATOM 903 N N . LEU A 1 114 ? 22.858 0.583 -20.063 1.00 90.12 114 LEU A N 1
ATOM 904 C CA . LEU A 1 114 ? 22.659 -0.727 -20.684 1.00 90.12 114 LEU A CA 1
ATOM 905 C C . LEU A 1 114 ? 22.286 -0.612 -22.171 1.00 90.12 114 LEU A C 1
ATOM 907 O O . LEU A 1 114 ? 22.791 -1.359 -23.002 1.00 90.12 114 LEU A O 1
ATOM 911 N N . VAL A 1 115 ? 21.444 0.356 -22.544 1.00 90.00 115 VAL A N 1
ATOM 912 C CA . VAL A 1 115 ? 21.153 0.649 -23.958 1.00 90.00 115 VAL A CA 1
ATOM 913 C C . VAL A 1 115 ? 22.432 1.045 -24.697 1.00 90.00 115 VAL A C 1
ATOM 915 O O . VAL A 1 115 ? 22.685 0.541 -25.791 1.00 90.00 115 VAL A O 1
ATOM 918 N N . LYS A 1 116 ? 23.252 1.916 -24.094 1.00 87.75 116 LYS A N 1
ATOM 919 C CA . LYS A 1 116 ? 24.543 2.338 -24.650 1.00 87.75 116 LYS A CA 1
ATOM 920 C C . LYS A 1 116 ? 25.496 1.164 -24.829 1.00 87.75 116 LYS A C 1
ATOM 922 O O . LYS A 1 116 ? 26.110 1.070 -25.886 1.00 87.75 116 LYS A O 1
ATOM 927 N N . SER A 1 117 ? 25.628 0.281 -23.838 1.00 86.50 117 SER A N 1
ATOM 928 C CA . SER A 1 117 ? 26.548 -0.856 -23.935 1.00 86.50 117 SER A CA 1
ATOM 929 C C . SER A 1 117 ? 26.129 -1.818 -25.044 1.00 86.50 117 SER A C 1
ATOM 931 O O . SER A 1 117 ? 26.959 -2.155 -25.882 1.00 86.50 117 SER A O 1
ATOM 933 N N . ILE A 1 118 ? 24.840 -2.168 -25.134 1.00 86.38 118 ILE A N 1
ATOM 934 C CA . ILE A 1 118 ? 24.348 -3.076 -26.180 1.00 86.38 118 ILE A CA 1
ATOM 935 C C . ILE A 1 118 ? 24.473 -2.424 -27.569 1.00 86.38 118 ILE A C 1
ATOM 937 O O . ILE A 1 118 ? 24.852 -3.090 -28.531 1.00 86.38 118 ILE A O 1
ATOM 941 N N . ALA A 1 119 ? 24.179 -1.128 -27.707 1.00 82.94 119 ALA A N 1
ATOM 942 C CA . ALA A 1 119 ? 24.288 -0.439 -28.995 1.00 82.94 119 ALA A CA 1
ATOM 943 C C . ALA A 1 119 ? 25.746 -0.275 -29.463 1.00 82.94 119 ALA A C 1
ATOM 945 O O . ALA A 1 119 ? 26.025 -0.440 -30.651 1.00 82.94 119 ALA A O 1
ATOM 946 N N . SER A 1 120 ? 26.669 0.014 -28.542 1.00 78.06 120 SER A N 1
ATOM 947 C CA . SER A 1 120 ? 28.098 0.164 -28.838 1.00 78.06 120 SER A CA 1
ATOM 948 C C . SER A 1 120 ? 28.794 -1.173 -29.097 1.00 78.06 120 SER A C 1
ATOM 950 O O . SER A 1 120 ? 29.674 -1.232 -29.945 1.00 78.06 120 SER A O 1
ATOM 952 N N . GLU A 1 121 ? 28.394 -2.266 -28.437 1.00 74.69 121 GLU A N 1
ATOM 953 C CA . GLU A 1 121 ? 28.922 -3.607 -28.748 1.00 74.69 121 GLU A CA 1
ATOM 954 C C . GLU A 1 121 ? 28.587 -4.051 -30.178 1.00 74.69 121 GLU A C 1
ATOM 956 O O . GLU A 1 121 ? 29.339 -4.806 -30.792 1.00 74.69 121 GLU A O 1
ATOM 961 N N . ASN A 1 122 ? 27.479 -3.554 -30.729 1.00 66.00 122 ASN A N 1
ATOM 962 C CA . ASN A 1 122 ? 26.993 -3.926 -32.053 1.00 66.00 122 ASN A CA 1
ATOM 963 C C . ASN A 1 122 ? 27.354 -2.911 -33.155 1.00 66.00 122 ASN A C 1
ATOM 965 O O . ASN A 1 122 ? 26.899 -3.064 -34.290 1.00 66.00 122 ASN A O 1
ATOM 969 N N . SER A 1 123 ? 28.158 -1.881 -32.860 1.00 63.47 123 SER A N 1
ATOM 970 C CA . SER A 1 123 ? 28.451 -0.794 -33.802 1.00 63.47 123 SER A CA 1
ATOM 971 C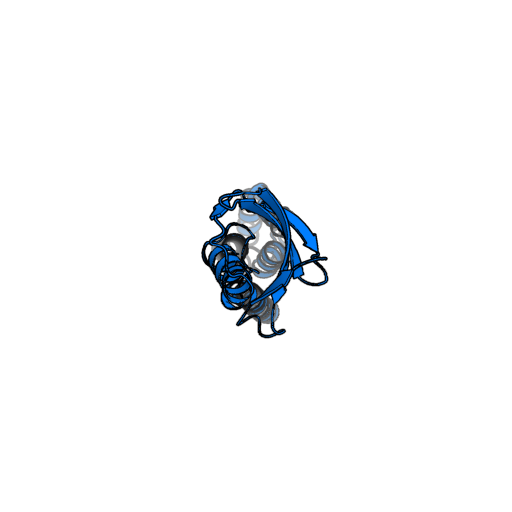 C . SER A 1 123 ? 29.896 -0.305 -33.748 1.00 63.47 123 SER A C 1
ATOM 973 O O . SER A 1 123 ? 30.509 -0.203 -32.694 1.00 63.47 123 SER A O 1
ATOM 975 N N . VAL A 1 124 ? 30.426 0.068 -34.915 1.00 60.31 124 VAL A N 1
ATOM 976 C CA . VAL A 1 124 ? 31.747 0.707 -35.066 1.00 60.31 124 VAL A CA 1
ATOM 977 C C . VAL A 1 124 ? 31.688 2.211 -34.738 1.00 60.31 124 VAL A C 1
ATOM 979 O O . VAL A 1 124 ? 32.718 2.836 -34.500 1.00 60.31 124 VAL A O 1
ATOM 982 N N . ASN A 1 125 ? 30.487 2.799 -34.713 1.00 66.00 125 ASN A N 1
ATOM 983 C CA . ASN A 1 125 ? 30.276 4.232 -34.519 1.00 66.00 125 ASN A CA 1
ATOM 984 C C . ASN A 1 125 ? 29.903 4.566 -33.070 1.00 66.00 125 ASN A C 1
ATOM 986 O O . ASN A 1 125 ? 29.070 3.892 -32.465 1.00 66.00 125 ASN A O 1
ATOM 990 N N . GLU A 1 126 ? 30.462 5.663 -32.558 1.00 76.94 126 GLU A N 1
ATOM 991 C CA . GLU A 1 126 ? 30.107 6.225 -31.256 1.00 76.94 126 GLU A CA 1
ATOM 992 C C . GLU A 1 126 ? 28.732 6.906 -31.336 1.00 76.94 126 GLU A C 1
ATOM 994 O O . GLU A 1 126 ? 28.525 7.836 -32.123 1.00 76.94 126 GLU A O 1
ATOM 999 N N . PHE A 1 127 ? 27.781 6.420 -30.537 1.00 80.12 127 PHE A N 1
ATOM 1000 C CA . PHE A 1 127 ? 26.427 6.961 -30.462 1.00 80.12 127 PHE A CA 1
ATOM 1001 C C . PHE A 1 127 ? 26.227 7.757 -29.173 1.00 80.12 127 PHE A C 1
ATOM 1003 O O . PHE A 1 127 ? 26.432 7.253 -28.065 1.00 80.12 127 PHE A O 1
ATOM 1010 N N . ALA A 1 128 ? 25.753 8.991 -29.307 1.00 84.50 128 ALA A N 1
ATOM 1011 C CA . ALA A 1 128 ? 25.234 9.768 -28.195 1.00 84.50 128 ALA A CA 1
ATOM 1012 C C . ALA A 1 128 ? 23.738 9.474 -28.029 1.00 84.50 128 ALA A C 1
ATOM 1014 O O . ALA A 1 128 ? 22.988 9.501 -28.998 1.00 84.50 128 ALA A O 1
ATOM 1015 N N . PHE A 1 129 ? 23.305 9.210 -26.795 1.00 86.00 129 PHE A N 1
ATOM 1016 C CA . PHE A 1 129 ? 21.902 8.951 -26.464 1.00 86.00 129 PHE A CA 1
ATOM 1017 C C . PHE A 1 129 ? 21.366 10.035 -25.534 1.00 86.00 129 PHE A C 1
ATOM 1019 O O . PHE A 1 129 ? 21.998 10.345 -24.517 1.00 86.00 129 PHE A O 1
ATOM 1026 N N . SER A 1 130 ? 20.188 10.569 -25.850 1.00 86.06 130 SER A N 1
ATOM 1027 C CA . SER A 1 130 ? 19.497 11.595 -25.065 1.00 86.06 130 SER A CA 1
ATOM 1028 C C . SER A 1 130 ? 17.979 11.426 -25.121 1.00 86.06 130 SER A C 1
ATOM 1030 O O . SER A 1 130 ? 17.447 10.682 -25.940 1.00 86.06 130 SER A O 1
ATOM 1032 N N . GLY A 1 131 ? 17.263 12.110 -24.225 1.00 84.81 131 GLY A N 1
ATOM 1033 C CA . GLY A 1 131 ? 15.801 12.187 -24.305 1.00 84.81 131 GLY A CA 1
ATOM 1034 C C . GLY A 1 131 ? 15.090 10.842 -24.128 1.00 84.81 131 GLY A C 1
ATOM 1035 O O . GLY A 1 131 ? 14.096 10.583 -24.802 1.00 84.81 131 GLY A O 1
ATOM 1036 N N . ALA A 1 132 ? 15.594 9.969 -23.250 1.00 89.69 132 ALA A N 1
ATOM 1037 C CA . ALA A 1 132 ? 14.918 8.713 -22.952 1.00 89.69 132 ALA A CA 1
ATOM 1038 C C . ALA A 1 132 ? 13.551 8.984 -22.299 1.00 89.69 132 ALA A C 1
ATOM 1040 O O . ALA A 1 132 ? 13.460 9.642 -21.264 1.00 89.69 132 ALA A O 1
ATOM 1041 N N . VAL A 1 133 ? 12.479 8.482 -22.908 1.00 92.06 133 VAL A N 1
ATOM 1042 C CA . VAL A 1 133 ? 11.095 8.702 -22.471 1.00 92.06 133 VAL A CA 1
ATOM 1043 C C . VAL A 1 133 ? 10.305 7.399 -22.455 1.00 92.06 133 VAL A C 1
ATOM 1045 O O . VAL A 1 133 ? 10.491 6.514 -23.292 1.00 92.06 133 VAL A O 1
ATOM 1048 N N . GLN A 1 134 ? 9.380 7.290 -21.501 1.00 93.25 134 GLN A N 1
ATOM 1049 C CA . GLN A 1 134 ? 8.433 6.181 -21.431 1.00 93.25 134 GLN A CA 1
ATOM 1050 C C . GLN A 1 134 ? 7.209 6.474 -22.303 1.00 93.25 134 GLN A C 1
ATOM 1052 O O . GLN A 1 134 ? 6.510 7.461 -22.085 1.00 93.25 134 GLN A O 1
ATOM 1057 N N . LYS A 1 135 ? 6.916 5.582 -23.253 1.00 92.12 135 LYS A N 1
ATOM 1058 C CA . LYS A 1 135 ? 5.729 5.659 -24.114 1.00 92.12 135 LYS A CA 1
ATOM 1059 C C . LYS A 1 135 ? 4.517 4.984 -23.473 1.00 92.12 135 LYS A C 1
ATOM 1061 O O . LYS A 1 135 ? 3.413 5.513 -23.543 1.00 92.12 135 LYS A O 1
ATOM 1066 N N . ALA A 1 136 ? 4.718 3.808 -22.883 1.00 90.06 136 ALA A N 1
ATOM 1067 C CA . ALA A 1 136 ? 3.651 3.011 -22.284 1.00 90.06 136 ALA A CA 1
ATOM 1068 C C . ALA A 1 136 ? 4.194 2.082 -21.188 1.00 90.06 136 ALA A C 1
ATOM 1070 O O . ALA A 1 136 ? 5.399 1.835 -21.110 1.00 90.06 136 ALA A O 1
ATOM 1071 N N . TYR A 1 137 ? 3.292 1.573 -20.351 1.00 88.00 137 TYR A N 1
ATOM 1072 C CA . TYR A 1 137 ? 3.573 0.524 -19.374 1.00 88.00 137 TYR A CA 1
ATOM 1073 C C . TYR A 1 137 ? 2.464 -0.522 -19.433 1.00 88.00 137 TYR A C 1
ATOM 1075 O O . TYR A 1 137 ? 1.295 -0.171 -19.269 1.00 88.00 137 TYR A O 1
ATOM 1083 N N . ASP A 1 138 ? 2.832 -1.777 -19.679 1.00 87.00 138 ASP A N 1
ATOM 1084 C CA . ASP A 1 138 ? 1.921 -2.911 -19.564 1.00 87.00 138 ASP A CA 1
ATOM 1085 C C . ASP A 1 138 ? 1.975 -3.438 -18.129 1.00 87.00 138 ASP A C 1
ATOM 1087 O O . ASP A 1 138 ? 3.001 -3.931 -17.664 1.00 87.00 138 ASP A O 1
ATOM 1091 N N . THR A 1 139 ? 0.867 -3.305 -17.402 1.00 80.44 139 THR A N 1
ATOM 1092 C CA . THR A 1 139 ? 0.776 -3.752 -16.009 1.00 80.44 139 THR A CA 1
ATOM 1093 C C . THR A 1 139 ? 0.641 -5.265 -15.871 1.00 80.44 139 THR A C 1
ATOM 1095 O O . THR A 1 139 ? 0.893 -5.773 -14.784 1.00 80.44 139 THR A O 1
ATOM 1098 N N . ALA A 1 140 ? 0.199 -5.978 -16.913 1.00 77.75 140 ALA A N 1
ATOM 1099 C CA . ALA A 1 140 ? 0.013 -7.427 -16.872 1.00 77.75 140 ALA A CA 1
ATOM 1100 C C . ALA A 1 140 ? 1.346 -8.166 -17.037 1.00 77.75 140 ALA A C 1
ATOM 1102 O O . ALA A 1 140 ? 1.593 -9.132 -16.320 1.00 77.75 140 ALA A O 1
ATOM 1103 N N . SER A 1 141 ? 2.202 -7.694 -17.945 1.00 79.12 141 SER A N 1
ATOM 1104 C CA . SER A 1 141 ? 3.539 -8.259 -18.175 1.00 79.12 141 SER A CA 1
ATOM 1105 C C . SER A 1 141 ? 4.661 -7.518 -17.441 1.00 79.12 141 SER A C 1
ATOM 1107 O O . SER A 1 141 ? 5.806 -7.952 -17.480 1.00 79.12 141 SER A O 1
ATOM 1109 N N . GLU A 1 142 ? 4.345 -6.400 -16.780 1.00 85.62 142 GLU A N 1
ATOM 1110 C CA . GLU A 1 142 ? 5.321 -5.472 -16.194 1.00 85.62 142 GLU A CA 1
ATOM 1111 C C . GLU A 1 142 ? 6.376 -4.977 -17.198 1.00 85.62 142 GLU A C 1
ATOM 1113 O O . GLU A 1 142 ? 7.535 -4.748 -16.854 1.00 85.62 142 GLU A O 1
ATOM 1118 N N . THR A 1 143 ? 5.962 -4.769 -18.448 1.00 89.00 143 THR A N 1
ATOM 1119 C CA . THR A 1 143 ? 6.836 -4.302 -19.530 1.00 89.00 143 THR A CA 1
ATOM 1120 C C . THR A 1 143 ? 6.770 -2.783 -19.653 1.00 89.00 143 THR A C 1
ATOM 1122 O O . THR A 1 143 ? 5.694 -2.202 -19.844 1.00 89.00 143 THR A O 1
ATOM 1125 N N . ARG A 1 144 ? 7.922 -2.103 -19.612 1.00 92.75 144 ARG A N 1
ATOM 1126 C CA . ARG A 1 144 ? 8.010 -0.676 -19.973 1.00 92.75 144 ARG A CA 1
ATOM 1127 C C . ARG A 1 144 ? 8.400 -0.528 -21.431 1.00 92.75 144 ARG A C 1
ATOM 1129 O O . ARG A 1 144 ? 9.446 -1.013 -21.839 1.00 92.75 144 ARG A O 1
ATOM 1136 N N . PHE A 1 145 ? 7.606 0.223 -22.185 1.00 93.44 145 PHE A N 1
ATOM 1137 C CA . PHE A 1 145 ? 7.928 0.599 -23.558 1.00 93.44 145 PHE A CA 1
ATOM 1138 C C . PHE A 1 145 ? 8.563 1.983 -23.569 1.00 93.44 145 PHE A C 1
ATOM 1140 O O . PHE A 1 145 ? 7.942 2.974 -23.167 1.00 93.44 145 PHE A O 1
ATOM 1147 N N . CYS A 1 146 ? 9.792 2.043 -24.053 1.00 95.00 146 CYS A N 1
ATOM 1148 C CA . CYS A 1 146 ? 10.667 3.195 -23.994 1.00 95.00 146 CYS A CA 1
ATOM 1149 C C . CYS A 1 146 ? 11.099 3.640 -25.392 1.00 95.00 146 CYS A C 1
ATOM 1151 O O . CYS A 1 146 ? 11.044 2.900 -26.380 1.00 95.00 146 CYS A O 1
ATOM 1153 N N . ARG A 1 147 ? 11.543 4.888 -25.462 1.00 94.12 147 ARG A N 1
ATOM 1154 C CA . ARG A 1 147 ? 12.118 5.493 -26.652 1.00 94.12 147 ARG A CA 1
ATOM 1155 C C . ARG A 1 147 ? 13.284 6.373 -26.246 1.00 94.12 147 ARG A C 1
ATOM 1157 O O . ARG A 1 147 ? 13.187 7.058 -25.236 1.00 94.12 147 ARG A O 1
ATOM 1164 N N . VAL A 1 148 ? 14.348 6.373 -27.033 1.00 92.81 148 VAL A N 1
ATOM 1165 C CA . VAL A 1 148 ? 15.507 7.246 -26.836 1.00 92.81 148 VAL A CA 1
ATOM 1166 C C . VAL A 1 148 ? 15.927 7.837 -28.174 1.00 92.81 148 VAL A C 1
ATOM 1168 O O . VAL A 1 148 ? 15.808 7.186 -29.214 1.00 92.81 148 VAL A O 1
ATOM 1171 N N . GLU A 1 149 ? 16.382 9.081 -28.152 1.00 92.06 149 GLU A N 1
ATOM 1172 C CA . GLU A 1 149 ? 17.000 9.718 -29.308 1.00 92.06 149 GLU A CA 1
ATOM 1173 C C . GLU A 1 149 ? 18.470 9.322 -29.343 1.00 92.06 149 GLU A C 1
ATOM 1175 O O . GLU A 1 149 ? 19.153 9.345 -28.315 1.00 92.06 149 GLU A O 1
ATOM 1180 N N . TRP A 1 150 ? 18.954 8.952 -30.521 1.00 90.19 150 TRP A N 1
ATOM 1181 C CA . TRP A 1 150 ? 20.365 8.684 -30.741 1.00 90.19 150 TRP A CA 1
ATOM 1182 C C . TRP A 1 150 ? 20.902 9.602 -31.830 1.00 90.19 150 TRP A C 1
ATOM 1184 O O . TRP A 1 150 ? 20.197 9.959 -32.776 1.00 90.19 150 TRP A O 1
ATOM 1194 N N . SER A 1 151 ? 22.163 9.984 -31.701 1.00 87.75 151 SER A N 1
ATOM 1195 C CA . SER A 1 151 ? 22.892 10.724 -32.720 1.00 87.75 151 SER A CA 1
ATOM 1196 C C . SER A 1 151 ? 24.303 10.172 -32.876 1.00 87.75 151 SER A C 1
ATOM 1198 O O . SER A 1 151 ? 24.917 9.669 -31.937 1.00 87.75 151 SER A O 1
ATOM 1200 N N . SER A 1 152 ? 24.798 10.239 -34.101 1.00 85.69 152 SER A N 1
ATOM 1201 C CA . SER A 1 152 ? 26.164 9.920 -34.502 1.00 85.69 152 SER A CA 1
ATOM 1202 C C . SER A 1 152 ? 26.756 11.125 -35.237 1.00 85.69 152 SER A C 1
ATOM 1204 O O . SER A 1 152 ? 26.088 12.146 -35.406 1.00 85.69 152 SER A O 1
ATOM 1206 N N . GLN A 1 153 ? 27.994 11.018 -35.723 1.00 81.56 153 GLN A N 1
ATOM 1207 C CA . GLN A 1 153 ? 28.596 12.090 -36.527 1.00 81.56 153 GLN A CA 1
ATOM 1208 C C . GLN A 1 153 ? 27.838 12.389 -37.833 1.00 81.56 153 GLN A C 1
ATOM 1210 O O . GLN A 1 153 ? 27.958 13.498 -38.351 1.00 81.56 153 GLN A O 1
ATOM 1215 N N . TYR A 1 154 ? 27.075 11.428 -38.367 1.00 82.44 154 TYR A N 1
ATOM 1216 C CA . TYR A 1 154 ? 26.478 11.528 -39.705 1.00 82.44 154 TYR A CA 1
ATOM 1217 C C . TYR A 1 154 ? 24.955 11.434 -39.728 1.00 82.44 154 TYR A C 1
ATOM 1219 O O . TYR A 1 154 ? 24.341 11.866 -40.700 1.00 82.44 154 TYR A O 1
ATOM 1227 N N . ASP A 1 155 ? 24.356 10.863 -38.689 1.00 86.19 155 ASP A N 1
ATOM 1228 C CA . ASP A 1 155 ? 22.934 10.538 -38.674 1.00 86.19 155 ASP A CA 1
ATOM 1229 C C . ASP A 1 155 ? 22.356 10.642 -37.264 1.00 86.19 155 ASP A C 1
ATOM 1231 O O . ASP A 1 155 ? 23.083 10.515 -36.271 1.00 86.19 155 ASP A O 1
ATOM 1235 N N . SER A 1 156 ? 21.051 10.858 -37.181 1.00 89.06 156 SER A N 1
ATOM 1236 C CA . SER A 1 156 ? 20.302 10.860 -35.932 1.00 89.06 156 SER A CA 1
ATOM 1237 C C . SER A 1 156 ? 18.951 10.193 -36.114 1.00 89.06 156 SER A C 1
ATOM 1239 O O . SER A 1 156 ? 18.360 10.171 -37.193 1.00 89.06 156 SER A O 1
ATOM 1241 N N . GLY A 1 157 ? 18.438 9.631 -35.029 1.00 89.69 157 GLY A N 1
ATOM 1242 C CA . GLY A 1 157 ? 17.202 8.888 -35.094 1.00 89.69 157 GLY A CA 1
ATOM 1243 C C . GLY A 1 157 ? 16.594 8.616 -33.738 1.00 89.69 157 GLY A C 1
ATOM 1244 O O . GLY A 1 157 ? 17.017 9.105 -32.691 1.00 89.69 157 GLY A O 1
ATOM 1245 N N . ILE A 1 158 ? 15.548 7.806 -33.790 1.00 90.31 158 ILE A N 1
ATOM 1246 C CA . ILE A 1 158 ? 14.778 7.395 -32.632 1.00 90.31 158 ILE A CA 1
ATOM 1247 C C . ILE A 1 158 ? 14.872 5.881 -32.529 1.00 90.31 158 ILE A C 1
ATOM 1249 O O . ILE A 1 158 ? 14.524 5.168 -33.468 1.00 90.31 158 ILE A O 1
ATOM 1253 N N . LEU A 1 159 ? 15.286 5.397 -31.366 1.00 89.94 159 LEU A N 1
ATOM 1254 C CA . LEU A 1 159 ? 15.351 3.981 -31.048 1.00 89.94 159 LEU A CA 1
ATOM 1255 C C . LEU A 1 159 ? 14.224 3.638 -30.078 1.00 89.94 159 LEU A C 1
ATOM 1257 O O . LEU A 1 159 ? 14.077 4.274 -29.032 1.00 89.94 159 LEU A O 1
ATOM 1261 N N . ASN A 1 160 ? 13.410 2.643 -30.427 1.00 93.56 160 ASN A N 1
ATOM 1262 C CA . ASN A 1 160 ? 12.387 2.119 -29.529 1.00 93.56 160 ASN A CA 1
ATOM 1263 C C . ASN A 1 160 ? 12.913 0.838 -28.871 1.00 93.56 160 ASN A C 1
ATOM 1265 O O . ASN A 1 160 ? 13.479 -0.028 -29.535 1.00 93.56 160 ASN A O 1
ATOM 1269 N N . PHE A 1 161 ? 12.711 0.711 -27.567 1.00 93.19 161 PHE A N 1
ATOM 1270 C CA . PHE A 1 161 ? 13.125 -0.460 -26.803 1.00 93.19 161 PHE A CA 1
ATOM 1271 C C . PHE A 1 161 ? 12.117 -0.741 -25.698 1.00 93.19 161 PHE A C 1
ATOM 1273 O O . PHE A 1 161 ? 11.341 0.137 -25.316 1.00 93.19 161 PHE A O 1
ATOM 1280 N N . LYS A 1 162 ? 12.120 -1.960 -25.177 1.00 94.50 162 LYS A N 1
ATOM 1281 C CA . LYS A 1 162 ? 11.367 -2.315 -23.978 1.00 94.50 162 LYS A CA 1
ATOM 1282 C C . LYS A 1 162 ? 12.309 -2.756 -22.867 1.00 94.50 162 LYS A C 1
ATOM 1284 O O . LYS A 1 162 ? 13.397 -3.261 -23.132 1.00 94.50 162 LYS A O 1
ATOM 1289 N N . VAL A 1 163 ? 11.883 -2.520 -21.635 1.00 93.94 163 VAL A N 1
ATOM 1290 C CA . VAL A 1 163 ? 12.551 -2.969 -20.413 1.00 93.94 163 VAL A CA 1
ATOM 1291 C C . VAL A 1 163 ? 11.629 -3.987 -19.760 1.00 93.94 163 VAL A C 1
ATOM 1293 O O . VAL A 1 163 ? 10.432 -3.719 -19.624 1.00 93.94 163 VAL A O 1
ATOM 1296 N N . GLU A 1 164 ? 12.175 -5.141 -19.390 1.00 92.88 164 GLU A N 1
ATOM 1297 C CA . GLU A 1 164 ? 11.441 -6.261 -18.793 1.00 92.88 164 GLU A CA 1
ATOM 1298 C C . GLU A 1 164 ? 12.281 -6.921 -17.700 1.00 92.88 164 GLU A C 1
ATOM 1300 O O . GLU A 1 164 ? 13.514 -6.837 -17.696 1.00 92.88 164 GLU A O 1
ATOM 1305 N N . TRP A 1 165 ? 11.620 -7.586 -16.754 1.00 91.25 165 TRP A N 1
ATOM 1306 C CA . TRP A 1 165 ? 12.320 -8.403 -15.773 1.00 91.25 165 TRP A CA 1
ATOM 1307 C C . TRP A 1 165 ? 12.890 -9.650 -16.437 1.00 91.25 165 TRP A C 1
ATOM 1309 O O . TRP A 1 165 ? 12.192 -10.351 -17.160 1.00 91.25 165 TRP A O 1
ATOM 1319 N N . TYR A 1 166 ? 14.149 -9.965 -16.142 1.00 88.38 166 TYR A N 1
ATOM 1320 C CA . TYR A 1 166 ? 14.790 -11.186 -16.627 1.00 88.38 166 TYR A CA 1
ATOM 1321 C C . TYR A 1 166 ? 14.130 -12.448 -16.056 1.00 88.38 166 TYR A C 1
ATOM 1323 O O . TYR A 1 166 ? 14.123 -13.498 -16.693 1.00 88.38 166 TYR A O 1
ATOM 1331 N N . SER A 1 167 ? 13.591 -12.356 -14.839 1.00 85.69 167 SER A N 1
ATOM 1332 C CA . SER A 1 167 ? 12.913 -13.459 -14.166 1.00 85.69 167 SER A CA 1
ATOM 1333 C C . SER A 1 167 ? 11.863 -12.962 -13.175 1.00 85.69 167 SER A C 1
ATOM 1335 O O . SER A 1 167 ? 11.902 -11.814 -12.730 1.00 85.69 167 SER A O 1
ATOM 1337 N N . ASP A 1 168 ? 10.988 -13.871 -12.739 1.00 78.88 168 ASP A N 1
ATOM 1338 C CA . ASP A 1 168 ? 9.979 -13.618 -11.698 1.00 78.88 168 ASP A CA 1
ATOM 1339 C C . ASP A 1 168 ? 10.582 -13.229 -10.339 1.00 78.88 168 ASP A C 1
ATOM 1341 O O . ASP A 1 168 ? 9.897 -12.657 -9.488 1.00 78.88 168 ASP A O 1
ATOM 1345 N N . ALA A 1 169 ? 11.868 -13.537 -10.128 1.00 77.44 169 ALA A N 1
ATOM 1346 C CA . ALA A 1 169 ? 12.610 -13.109 -8.947 1.00 77.44 169 ALA A CA 1
ATOM 1347 C C . ALA A 1 169 ? 12.917 -11.600 -8.968 1.00 77.44 169 ALA A C 1
ATOM 1349 O O . ALA A 1 169 ? 13.207 -11.035 -7.917 1.00 77.44 169 ALA A O 1
ATOM 1350 N N . LYS A 1 170 ? 12.829 -10.954 -10.144 1.00 81.00 170 LYS A N 1
ATOM 1351 C CA . LYS A 1 170 ? 13.015 -9.508 -10.363 1.00 81.00 170 LYS A CA 1
ATOM 1352 C C . LYS A 1 170 ? 14.339 -8.962 -9.815 1.00 81.00 170 LYS A C 1
ATOM 1354 O O . LYS A 1 170 ? 14.457 -7.813 -9.416 1.00 81.00 170 LYS A O 1
ATOM 1359 N N . GLU A 1 171 ? 15.370 -9.802 -9.833 1.00 80.62 171 GLU A N 1
ATOM 1360 C CA . GLU A 1 171 ? 16.725 -9.431 -9.404 1.00 80.62 171 GLU A CA 1
ATOM 1361 C C . GLU A 1 171 ? 17.496 -8.690 -10.500 1.00 80.62 171 GLU A C 1
ATOM 1363 O O . GLU A 1 171 ? 18.449 -7.964 -10.227 1.00 80.62 171 GLU A O 1
ATOM 1368 N N . ARG A 1 172 ? 17.114 -8.918 -11.760 1.00 84.69 172 ARG A N 1
ATOM 1369 C CA . ARG A 1 172 ? 17.749 -8.355 -12.950 1.00 84.69 172 ARG A CA 1
ATOM 1370 C C . ARG A 1 172 ? 16.688 -8.004 -13.976 1.00 84.69 172 ARG A C 1
ATOM 1372 O O . ARG A 1 172 ? 15.698 -8.720 -14.114 1.00 84.69 172 ARG A O 1
ATOM 1379 N N . PHE A 1 173 ? 16.925 -6.934 -14.715 1.00 91.69 173 PHE A N 1
ATOM 1380 C CA . PHE A 1 173 ? 16.134 -6.552 -15.877 1.00 91.69 173 PHE A CA 1
ATOM 1381 C C . PHE A 1 173 ? 16.982 -6.696 -17.141 1.00 91.69 173 PHE A C 1
ATOM 1383 O O . PHE A 1 173 ? 18.210 -6.788 -17.072 1.00 91.69 173 PHE A O 1
ATOM 1390 N N . PHE A 1 174 ? 16.329 -6.724 -18.292 1.00 92.06 174 PHE A N 1
ATOM 1391 C CA . PHE A 1 174 ? 16.992 -6.676 -19.587 1.00 92.06 174 PHE A CA 1
ATOM 1392 C C . PHE A 1 174 ? 16.306 -5.658 -20.493 1.00 92.06 174 PHE A C 1
ATOM 1394 O O . PHE A 1 174 ? 15.196 -5.191 -20.217 1.00 92.06 174 PHE A O 1
ATOM 1401 N N . VAL A 1 175 ? 17.011 -5.295 -21.560 1.00 93.31 175 VAL A N 1
ATOM 1402 C CA . VAL A 1 175 ? 16.532 -4.383 -22.594 1.00 93.31 175 VAL A CA 1
ATOM 1403 C C . VAL A 1 175 ? 16.446 -5.142 -23.908 1.00 93.31 175 VAL A C 1
ATOM 1405 O O . VAL A 1 175 ? 17.384 -5.842 -24.283 1.00 93.31 175 VAL A O 1
ATOM 1408 N N . GLU A 1 176 ? 15.336 -4.973 -24.617 1.00 91.94 176 GLU A N 1
ATOM 1409 C CA . GLU A 1 176 ? 15.130 -5.534 -25.950 1.00 91.94 176 GLU A CA 1
ATOM 1410 C C . GLU A 1 176 ? 14.775 -4.412 -26.929 1.00 91.94 176 GLU A C 1
ATOM 1412 O O . GLU A 1 176 ? 13.847 -3.629 -26.694 1.00 91.94 176 GLU A O 1
ATOM 1417 N N . PHE A 1 177 ? 15.524 -4.312 -28.028 1.00 90.50 177 PHE A N 1
ATOM 1418 C CA . PHE A 1 177 ? 15.248 -3.346 -29.088 1.00 90.50 177 PHE A CA 1
ATOM 1419 C C . PHE A 1 177 ? 14.078 -3.815 -29.945 1.00 90.50 177 PHE A C 1
ATOM 1421 O O . PHE A 1 177 ? 14.044 -4.956 -30.398 1.00 90.50 177 PHE A O 1
ATOM 1428 N N . MET A 1 178 ? 13.124 -2.916 -30.179 1.00 86.88 178 MET A N 1
ATOM 1429 C CA . MET A 1 178 ? 11.955 -3.204 -31.002 1.00 86.88 178 MET A CA 1
ATOM 1430 C C . MET A 1 178 ? 12.271 -2.823 -32.450 1.00 86.88 178 MET A C 1
ATOM 1432 O O . MET A 1 178 ? 12.549 -1.651 -32.717 1.00 86.88 178 MET A O 1
ATOM 1436 N N . GLN A 1 179 ? 12.259 -3.815 -33.344 1.00 68.75 179 GLN A N 1
ATOM 1437 C CA . GLN A 1 179 ? 12.384 -3.629 -34.795 1.00 68.75 179 GLN A CA 1
ATOM 1438 C C . GLN A 1 179 ? 11.076 -3.131 -35.415 1.00 68.75 179 GLN A C 1
ATOM 1440 O O . GLN A 1 179 ? 9.994 -3.553 -34.942 1.00 68.75 179 GLN A O 1
#